Protein AF-A0A1H8IUB5-F1 (afdb_monomer)

Sequence (157 aa):
MSHRLRVIEEDAASVRWELLREFGGETTSQKTETGRTVAELLDTAAARRHAREQQEAAQRAKEQARREQERRQARELRLNRLAQDLDAAWDVVETSIGTKKPREYDLAVELLGDLHALALRDEHAGAFTQRLTHLRERHQGKPSLIKRLNDAGLTAE

Mean predicted aligned error: 14.8 Å

Structure (mmCIF, N/CA/C/O backbone):
data_AF-A0A1H8IUB5-F1
#
_entry.id   AF-A0A1H8IUB5-F1
#
loop_
_atom_site.group_PDB
_atom_site.id
_atom_site.type_symbol
_atom_site.label_atom_id
_atom_site.label_alt_id
_atom_site.label_comp_id
_atom_site.label_asym_id
_atom_site.label_entity_id
_atom_site.label_seq_id
_atom_site.pdbx_PDB_ins_code
_atom_site.Cartn_x
_atom_site.Cartn_y
_atom_site.Cartn_z
_atom_site.occupancy
_atom_site.B_iso_or_equiv
_atom_site.auth_seq_id
_atom_site.auth_comp_id
_atom_site.auth_asym_id
_atom_site.auth_atom_id
_atom_site.pdbx_PDB_model_num
ATOM 1 N N . MET A 1 1 ? 30.293 -62.430 -30.879 1.00 35.66 1 MET A N 1
ATOM 2 C CA . MET A 1 1 ? 31.539 -61.660 -31.087 1.00 35.66 1 MET A CA 1
ATOM 3 C C . MET A 1 1 ? 31.421 -60.979 -32.445 1.00 35.66 1 MET A C 1
ATOM 5 O O . MET A 1 1 ? 31.563 -61.639 -33.454 1.00 35.66 1 MET A O 1
ATOM 9 N N . SER A 1 2 ? 30.771 -59.819 -32.516 1.00 37.53 2 SER A N 1
ATOM 10 C CA . SER A 1 2 ? 31.380 -58.484 -32.382 1.00 37.53 2 SER A CA 1
ATOM 11 C C . SER A 1 2 ? 32.242 -58.101 -33.588 1.00 37.53 2 SER A C 1
ATOM 13 O O . SER A 1 2 ? 33.448 -58.293 -33.550 1.00 37.53 2 SER A O 1
ATOM 15 N N . HIS A 1 3 ? 31.642 -57.450 -34.588 1.00 31.34 3 HIS A N 1
ATOM 16 C CA . HIS A 1 3 ? 32.321 -56.354 -35.276 1.00 31.34 3 HIS A CA 1
ATOM 17 C C . HIS A 1 3 ? 31.404 -55.129 -35.302 1.00 31.34 3 HIS A C 1
ATOM 19 O O . HIS A 1 3 ? 30.415 -55.045 -36.022 1.00 31.34 3 HIS A O 1
ATOM 25 N N . ARG A 1 4 ? 31.738 -54.229 -34.377 1.00 37.94 4 ARG A N 1
ATOM 26 C CA . ARG A 1 4 ? 31.270 -52.856 -34.228 1.00 37.94 4 ARG A CA 1
ATOM 27 C C . ARG A 1 4 ? 31.585 -52.047 -35.490 1.00 37.94 4 ARG A C 1
ATOM 29 O O . ARG A 1 4 ? 32.684 -52.160 -36.016 1.00 37.94 4 ARG A O 1
ATOM 36 N N . LEU A 1 5 ? 30.651 -51.159 -35.831 1.00 44.59 5 LEU A N 1
ATOM 37 C CA . LEU A 1 5 ? 30.899 -49.735 -36.082 1.00 44.59 5 LEU A CA 1
ATOM 38 C C . LEU A 1 5 ? 32.036 -49.401 -37.074 1.00 44.59 5 LEU A C 1
ATOM 40 O O . LEU A 1 5 ? 33.186 -49.252 -36.669 1.00 44.59 5 LEU A O 1
ATOM 44 N N . ARG A 1 6 ? 31.703 -49.181 -38.352 1.00 43.50 6 ARG A N 1
ATOM 45 C CA . ARG A 1 6 ? 32.509 -48.333 -39.254 1.00 43.50 6 ARG A CA 1
ATOM 46 C C . ARG A 1 6 ? 31.716 -47.910 -40.498 1.00 43.50 6 ARG A C 1
ATO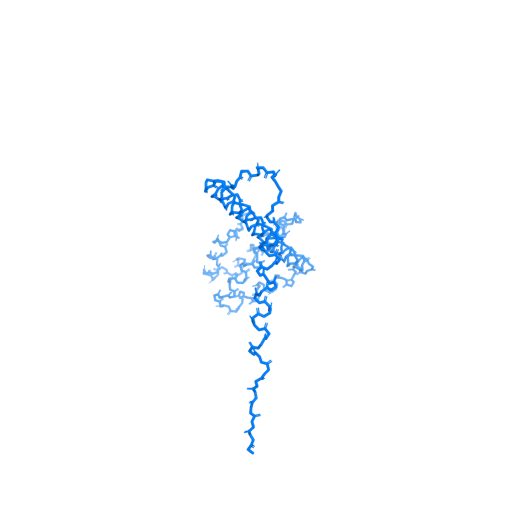M 48 O O . ARG A 1 6 ? 31.942 -48.406 -41.587 1.00 43.50 6 ARG A O 1
ATOM 55 N N . VAL A 1 7 ? 30.756 -47.003 -40.319 1.00 45.50 7 VAL A N 1
ATOM 56 C CA . VAL A 1 7 ? 30.140 -46.236 -41.429 1.00 45.50 7 VAL A CA 1
ATOM 57 C C . VAL A 1 7 ? 30.017 -44.758 -41.023 1.00 45.50 7 VAL A C 1
ATOM 59 O O . VAL A 1 7 ? 29.005 -44.120 -41.247 1.00 45.50 7 VAL A O 1
ATOM 62 N N . ILE A 1 8 ? 31.016 -44.207 -40.322 1.00 43.78 8 ILE A N 1
ATOM 63 C CA . ILE A 1 8 ? 30.998 -42.785 -39.902 1.00 43.78 8 ILE A CA 1
ATOM 64 C C . ILE A 1 8 ? 32.279 -42.042 -40.339 1.00 43.78 8 ILE A C 1
ATOM 66 O O . ILE A 1 8 ? 32.441 -40.862 -40.060 1.00 43.78 8 ILE A O 1
ATOM 70 N N . GLU A 1 9 ? 33.198 -42.686 -41.065 1.00 46.06 9 GLU A N 1
ATOM 71 C CA . GLU A 1 9 ? 34.486 -42.057 -41.411 1.00 46.06 9 GLU A CA 1
ATOM 72 C C . GLU A 1 9 ? 34.565 -41.545 -42.861 1.00 46.06 9 GLU A C 1
ATOM 74 O O . GLU A 1 9 ? 35.286 -40.586 -43.118 1.00 46.06 9 GLU A O 1
ATOM 79 N N . GLU A 1 10 ? 33.770 -42.085 -43.793 1.00 44.22 10 GLU A N 1
ATOM 80 C CA . GLU A 1 10 ? 33.788 -41.642 -45.202 1.00 44.22 10 GLU A CA 1
ATOM 81 C C . GLU A 1 10 ? 32.906 -40.411 -45.477 1.00 44.22 10 GLU A C 1
ATOM 83 O O . GLU A 1 10 ? 33.156 -39.673 -46.427 1.00 44.22 10 GLU A O 1
ATOM 88 N N . ASP A 1 11 ? 31.938 -40.115 -44.607 1.00 53.00 11 ASP A N 1
ATOM 89 C CA . ASP A 1 11 ? 30.995 -39.004 -44.812 1.00 53.00 11 ASP A CA 1
ATOM 90 C C . ASP A 1 11 ? 31.524 -37.664 -44.265 1.00 53.00 11 ASP A C 1
ATOM 92 O O . ASP A 1 11 ? 31.188 -36.579 -44.729 1.00 53.00 11 ASP A O 1
ATOM 96 N N . ALA A 1 12 ? 32.456 -37.709 -43.309 1.00 50.59 12 ALA A N 1
ATOM 97 C CA . ALA A 1 12 ? 33.024 -36.503 -42.710 1.00 50.59 12 ALA A CA 1
ATOM 98 C C . ALA A 1 12 ? 34.020 -35.776 -43.633 1.00 50.59 12 ALA A C 1
ATOM 100 O O . ALA A 1 12 ? 34.361 -34.619 -43.375 1.00 50.59 12 ALA A O 1
ATOM 101 N N . ALA A 1 13 ? 34.536 -36.446 -44.667 1.00 53.88 13 ALA A N 1
ATOM 102 C CA . ALA A 1 13 ? 35.355 -35.825 -45.705 1.00 53.88 13 ALA A CA 1
ATOM 103 C C . ALA A 1 13 ? 34.465 -35.182 -46.775 1.00 53.88 13 ALA A C 1
ATOM 105 O O . ALA A 1 13 ? 34.689 -34.025 -47.121 1.00 53.88 13 ALA A O 1
ATOM 106 N N . SER A 1 14 ? 33.421 -35.885 -47.218 1.00 55.94 14 SER A N 1
ATOM 107 C CA . SER A 1 14 ? 32.456 -35.396 -48.208 1.00 55.94 14 SER A CA 1
ATOM 108 C C . SER A 1 14 ? 31.686 -34.176 -47.705 1.00 55.94 14 SER A C 1
ATOM 110 O O . SER A 1 14 ? 31.685 -33.150 -48.378 1.00 55.94 14 SER A O 1
ATOM 112 N N . VAL A 1 15 ? 31.181 -34.206 -46.466 1.00 59.38 15 VAL A N 1
ATOM 113 C CA . VAL A 1 15 ? 30.495 -33.054 -45.851 1.00 59.38 15 VAL A CA 1
ATOM 114 C C . VAL A 1 15 ? 31.446 -31.863 -45.655 1.00 59.38 15 VAL A C 1
ATOM 116 O O . VAL A 1 15 ? 31.051 -30.710 -45.816 1.00 59.38 15 VAL A O 1
ATOM 119 N N . ARG A 1 16 ? 32.734 -32.110 -45.362 1.00 52.47 16 ARG A N 1
ATOM 120 C CA . ARG A 1 16 ? 33.751 -31.042 -45.292 1.00 52.47 16 ARG A CA 1
ATOM 121 C C . ARG A 1 16 ? 34.043 -30.430 -46.656 1.00 52.47 16 ARG A C 1
ATOM 123 O O . ARG A 1 16 ? 34.186 -29.215 -46.739 1.00 52.47 16 ARG A O 1
ATOM 130 N N . TRP A 1 17 ? 34.138 -31.250 -47.699 1.00 55.56 17 TRP A N 1
ATOM 131 C CA . TRP A 1 17 ? 34.358 -30.793 -49.070 1.00 55.56 17 TRP A CA 1
ATOM 132 C C . TRP A 1 17 ? 33.153 -30.037 -49.628 1.00 55.56 17 TRP A C 1
ATOM 134 O O . TRP A 1 17 ? 33.340 -29.075 -50.366 1.00 55.56 17 TRP A O 1
ATOM 144 N N . GLU A 1 18 ? 31.940 -30.412 -49.236 1.00 56.00 18 GLU A N 1
ATOM 145 C CA . GLU A 1 18 ? 30.708 -29.742 -49.650 1.00 56.00 18 GLU A CA 1
ATOM 146 C C . GLU A 1 18 ? 30.550 -28.379 -48.959 1.00 56.00 18 GLU A C 1
ATOM 148 O O . GLU A 1 18 ? 30.338 -27.376 -49.638 1.00 56.00 18 GLU A O 1
ATOM 153 N N . LEU A 1 19 ? 30.844 -28.291 -47.654 1.00 60.12 19 LEU A N 1
ATOM 154 C CA . LEU A 1 19 ? 30.919 -27.012 -46.932 1.00 60.12 19 LEU A CA 1
ATOM 155 C C . LEU A 1 19 ? 32.018 -26.082 -47.479 1.00 60.12 19 LEU A C 1
ATOM 157 O O . LEU A 1 19 ? 31.810 -24.876 -47.589 1.00 60.12 19 LEU A O 1
ATOM 161 N N . LEU A 1 20 ? 33.186 -26.621 -47.847 1.00 56.28 20 LEU A N 1
ATOM 162 C CA . LEU A 1 20 ? 34.275 -25.847 -48.463 1.00 56.28 20 LEU A CA 1
ATOM 163 C C . LEU A 1 20 ? 33.944 -25.386 -49.887 1.00 56.28 20 LEU A C 1
ATOM 165 O O . LEU A 1 20 ? 34.433 -24.342 -50.310 1.00 56.28 20 LEU A O 1
ATOM 169 N N . ARG A 1 21 ? 33.123 -26.135 -50.627 1.00 51.41 21 AR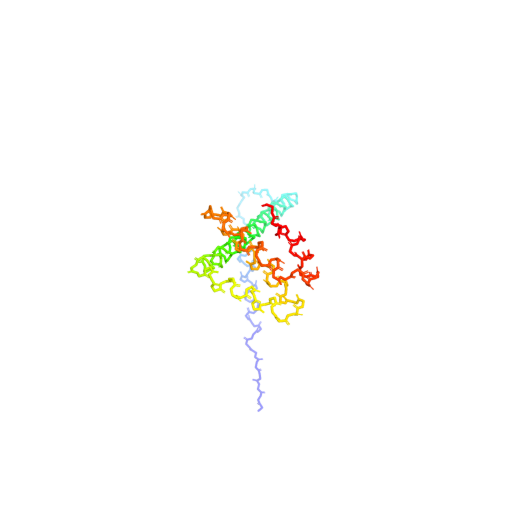G A N 1
ATOM 170 C CA . ARG A 1 21 ? 32.726 -25.794 -51.997 1.00 51.41 21 ARG A CA 1
ATOM 171 C C . ARG A 1 21 ? 31.589 -24.776 -52.029 1.00 51.41 21 ARG A C 1
ATOM 173 O O . ARG A 1 21 ? 31.608 -23.904 -52.890 1.00 51.41 21 ARG A O 1
ATOM 180 N N . GLU A 1 22 ? 30.670 -24.834 -51.069 1.00 53.06 22 GLU A N 1
ATOM 181 C CA . GLU A 1 22 ? 29.597 -23.843 -50.926 1.00 53.06 22 GLU A CA 1
ATOM 182 C C . GLU A 1 22 ? 30.123 -22.498 -50.395 1.00 53.06 22 GLU A C 1
ATOM 184 O O . GLU A 1 22 ? 29.668 -21.444 -50.831 1.00 53.06 22 GLU A O 1
ATOM 189 N N . PHE A 1 23 ? 31.155 -22.507 -49.540 1.00 53.06 23 PHE A N 1
ATOM 190 C CA . PHE A 1 23 ? 31.806 -21.272 -49.076 1.00 53.06 23 PHE A CA 1
ATOM 191 C C . PHE A 1 23 ? 32.997 -20.797 -49.929 1.00 53.06 23 PHE A C 1
ATOM 193 O O . PHE A 1 23 ? 33.405 -19.644 -49.796 1.00 53.06 23 PHE A O 1
ATOM 200 N N . GLY A 1 24 ? 33.584 -21.651 -50.775 1.00 57.16 24 GLY A N 1
ATOM 201 C CA . GLY A 1 24 ? 34.842 -21.370 -51.490 1.00 57.16 24 GLY A CA 1
ATOM 202 C C . GLY A 1 24 ? 34.764 -21.410 -53.018 1.00 57.16 24 GLY A C 1
ATOM 203 O O . GLY A 1 24 ? 35.788 -21.246 -53.678 1.00 57.16 24 GLY A O 1
ATOM 204 N N . GLY A 1 25 ? 33.584 -21.647 -53.589 1.00 43.72 25 GLY A N 1
ATOM 205 C CA . GLY A 1 25 ? 33.404 -21.964 -55.004 1.00 43.72 25 GLY A CA 1
ATOM 206 C C . GLY A 1 25 ? 32.782 -20.872 -55.867 1.00 43.72 25 GLY A C 1
ATOM 207 O O . GLY A 1 25 ? 32.033 -21.220 -56.768 1.00 43.72 25 GLY A O 1
ATOM 208 N N . GLU A 1 26 ? 33.066 -19.587 -55.638 1.00 44.47 26 GLU A N 1
ATOM 209 C CA . GLU A 1 26 ? 32.718 -18.540 -56.614 1.00 44.47 26 GLU A CA 1
ATOM 210 C C . GLU A 1 26 ? 33.654 -17.324 -56.522 1.00 44.47 26 GLU A C 1
ATOM 212 O O . GLU A 1 26 ? 33.283 -16.205 -56.179 1.00 44.47 26 GLU A O 1
ATOM 217 N N . THR A 1 27 ? 34.928 -17.543 -56.839 1.00 50.34 27 THR A N 1
ATOM 218 C CA . THR A 1 27 ? 35.883 -16.467 -57.124 1.00 50.34 27 THR A CA 1
ATOM 219 C C . THR A 1 27 ? 36.471 -16.669 -58.512 1.00 50.34 27 THR A C 1
ATOM 221 O O . THR A 1 27 ? 37.502 -17.312 -58.667 1.00 50.34 27 THR A O 1
ATOM 224 N N . THR A 1 28 ? 35.802 -16.124 -59.535 1.00 45.44 28 THR A N 1
ATOM 225 C CA . THR A 1 28 ? 36.419 -15.344 -60.633 1.00 45.44 28 THR A CA 1
ATOM 226 C C . THR A 1 28 ? 35.324 -14.753 -61.529 1.00 45.44 28 THR A C 1
ATOM 228 O O . THR A 1 28 ? 34.909 -15.347 -62.518 1.00 45.44 28 THR A O 1
ATOM 231 N N . SER A 1 29 ? 34.886 -13.539 -61.198 1.00 40.78 29 SER A N 1
ATOM 232 C CA . SER A 1 29 ? 34.691 -12.471 -62.182 1.00 40.78 29 SER A CA 1
ATOM 233 C C . SER A 1 29 ? 34.721 -11.139 -61.439 1.00 40.78 29 SER A C 1
ATOM 235 O O . SER A 1 29 ? 34.044 -10.958 -60.430 1.00 40.78 29 SER A O 1
ATOM 237 N N . GLN A 1 30 ? 35.593 -10.238 -61.880 1.00 43.94 30 GLN A N 1
ATOM 238 C CA . GLN A 1 30 ? 35.872 -8.966 -61.230 1.00 43.94 30 GLN A CA 1
ATOM 239 C C . GLN A 1 30 ? 34.610 -8.110 -61.100 1.00 43.94 30 GLN A C 1
ATOM 241 O O . GLN A 1 30 ? 34.165 -7.461 -62.044 1.00 43.94 30 GLN A O 1
ATOM 246 N N . LYS A 1 31 ? 34.131 -7.995 -59.868 1.00 38.75 31 LYS A N 1
ATOM 247 C CA . LYS A 1 31 ? 33.747 -6.706 -59.314 1.00 38.75 31 LYS A CA 1
ATOM 248 C C . LYS A 1 31 ? 34.678 -6.502 -58.131 1.00 38.75 31 LYS A C 1
ATOM 250 O O . LYS A 1 31 ? 34.732 -7.349 -57.245 1.00 38.75 31 LYS A O 1
ATOM 255 N N . THR A 1 32 ? 35.475 -5.443 -58.150 1.00 45.50 32 THR A N 1
ATOM 256 C CA . THR A 1 32 ? 36.270 -5.026 -56.995 1.00 45.50 32 THR A CA 1
ATOM 257 C C . THR A 1 32 ? 35.296 -4.586 -55.905 1.00 45.50 32 THR A C 1
ATOM 259 O O . THR A 1 32 ? 35.032 -3.401 -55.736 1.00 45.50 32 THR A O 1
ATOM 262 N N . GLU A 1 33 ? 34.687 -5.539 -55.209 1.00 51.75 33 GLU A N 1
ATOM 263 C CA . GLU A 1 33 ? 34.112 -5.277 -53.903 1.00 51.75 33 GLU A CA 1
ATOM 264 C C . GLU A 1 33 ? 35.305 -5.239 -52.966 1.00 51.75 33 GLU A C 1
ATOM 266 O O . GLU A 1 33 ? 35.890 -6.266 -52.626 1.00 51.75 33 GLU A O 1
ATOM 271 N N . THR A 1 34 ? 35.755 -4.022 -52.676 1.00 53.72 34 THR A N 1
ATOM 272 C CA . THR A 1 34 ? 36.748 -3.705 -51.657 1.00 53.72 34 THR A CA 1
ATOM 273 C C . THR A 1 34 ? 36.523 -4.635 -50.466 1.00 53.72 34 THR A C 1
ATOM 275 O O . THR A 1 34 ? 35.493 -4.548 -49.797 1.00 53.72 34 THR A O 1
ATOM 278 N N . GLY A 1 35 ? 37.435 -5.589 -50.248 1.00 52.44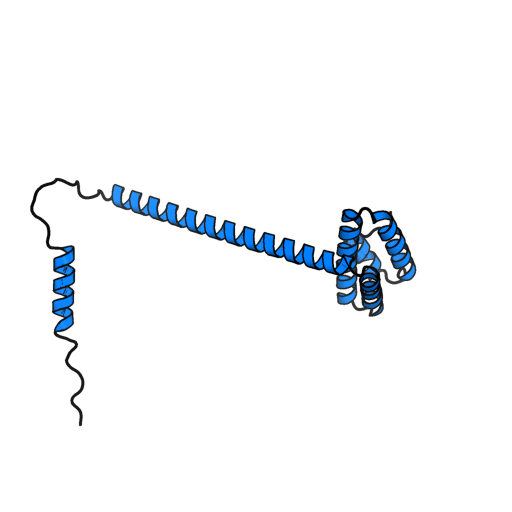 35 GLY A N 1
ATOM 279 C CA . GLY A 1 35 ? 37.359 -6.475 -49.093 1.00 52.44 35 GLY A CA 1
ATOM 280 C C . GLY A 1 35 ? 37.256 -5.612 -47.842 1.00 52.44 35 GLY A C 1
ATOM 281 O O . GLY A 1 35 ? 38.000 -4.637 -47.722 1.00 52.44 35 GLY A O 1
ATOM 282 N N . ARG A 1 36 ? 36.298 -5.925 -46.961 1.00 57.50 36 ARG A N 1
ATOM 283 C CA . ARG A 1 36 ? 36.007 -5.069 -45.808 1.00 57.50 36 ARG A CA 1
ATOM 284 C C . ARG A 1 36 ? 37.284 -4.785 -45.037 1.00 57.50 36 ARG A C 1
ATOM 286 O O . ARG A 1 36 ? 37.983 -5.718 -44.634 1.00 57.50 36 ARG A O 1
ATOM 293 N N . THR A 1 37 ? 37.587 -3.510 -44.832 1.00 74.88 37 THR A N 1
ATOM 294 C CA . THR A 1 37 ? 38.736 -3.132 -44.010 1.00 74.88 37 THR A CA 1
ATOM 295 C C . THR A 1 37 ? 38.523 -3.624 -42.574 1.00 74.88 37 THR A C 1
ATOM 297 O O . THR A 1 37 ? 37.393 -3.799 -42.115 1.00 74.88 37 THR A O 1
ATOM 300 N N . VAL A 1 38 ? 39.602 -3.867 -41.822 1.00 73.88 38 VAL A N 1
ATOM 301 C CA . VAL A 1 38 ? 39.495 -4.257 -40.399 1.00 73.88 38 VAL A CA 1
ATOM 302 C C . VAL A 1 38 ? 38.659 -3.236 -39.610 1.00 73.88 38 VAL A C 1
ATOM 304 O O . VAL A 1 38 ? 37.903 -3.624 -38.723 1.00 73.88 38 VAL A O 1
ATOM 307 N N . ALA A 1 39 ? 38.728 -1.954 -39.985 1.00 75.56 39 ALA A N 1
ATOM 308 C CA . ALA A 1 39 ? 37.878 -0.895 -39.447 1.00 75.56 39 ALA A CA 1
ATOM 309 C C . ALA A 1 39 ? 36.384 -1.159 -39.707 1.00 75.56 39 ALA A C 1
ATOM 311 O O . ALA A 1 39 ? 35.600 -1.172 -38.765 1.00 75.56 39 ALA A O 1
ATOM 312 N N . GLU A 1 40 ? 35.993 -1.498 -40.938 1.00 78.44 40 GLU A N 1
ATOM 313 C CA . GLU A 1 40 ? 34.602 -1.850 -41.268 1.00 78.44 40 GLU A CA 1
ATOM 314 C C . GLU A 1 40 ? 34.107 -3.101 -40.519 1.00 78.44 40 GLU A C 1
ATOM 316 O O . GLU A 1 40 ? 32.934 -3.195 -40.143 1.00 78.44 40 GLU A O 1
ATOM 321 N N . LEU A 1 41 ? 34.980 -4.081 -40.259 1.00 81.06 41 LEU A N 1
ATOM 322 C CA . LEU A 1 41 ? 34.627 -5.243 -39.434 1.00 81.06 41 LEU A CA 1
ATOM 323 C C . LEU A 1 41 ? 34.380 -4.853 -37.969 1.00 81.06 41 LEU A C 1
ATOM 325 O O . LEU A 1 41 ? 33.443 -5.360 -37.348 1.00 81.06 41 LEU A O 1
ATOM 329 N N . LEU A 1 42 ? 35.181 -3.939 -37.421 1.00 86.69 42 LEU A N 1
ATOM 330 C CA . LEU A 1 42 ? 34.994 -3.424 -36.065 1.00 86.69 42 LEU A CA 1
ATOM 331 C C . LEU A 1 42 ? 33.734 -2.557 -35.957 1.00 86.69 42 LEU A C 1
ATOM 333 O O . LEU A 1 42 ? 32.954 -2.755 -35.024 1.00 86.69 42 LEU A O 1
ATOM 337 N N . ASP A 1 43 ? 33.474 -1.689 -36.934 1.00 87.06 43 ASP A N 1
ATOM 338 C CA . ASP A 1 43 ? 32.276 -0.844 -36.979 1.00 87.06 43 ASP A CA 1
ATOM 339 C C . ASP A 1 43 ? 31.003 -1.685 -37.083 1.00 87.06 43 ASP A C 1
ATOM 341 O O . ASP A 1 43 ? 30.039 -1.484 -36.341 1.00 87.06 43 ASP A O 1
ATOM 345 N N . THR A 1 44 ? 31.004 -2.706 -37.945 1.00 86.44 44 THR A N 1
ATOM 346 C CA . THR A 1 44 ? 29.865 -3.630 -38.050 1.00 86.44 44 THR A CA 1
ATOM 347 C C . THR A 1 44 ? 29.677 -4.462 -36.779 1.00 86.44 44 THR A C 1
ATOM 349 O O . THR A 1 44 ? 28.538 -4.736 -36.385 1.00 86.44 44 THR A O 1
ATOM 352 N N . ALA A 1 45 ? 30.755 -4.848 -36.090 1.00 88.00 45 ALA A N 1
ATOM 353 C CA . ALA A 1 45 ? 30.670 -5.525 -34.799 1.00 88.00 45 ALA A CA 1
ATOM 354 C C . ALA A 1 45 ? 30.119 -4.606 -33.693 1.00 88.00 45 ALA A C 1
ATOM 356 O O . ALA A 1 45 ? 29.278 -5.048 -32.902 1.00 88.00 45 ALA A O 1
ATOM 357 N N . ALA A 1 46 ? 30.539 -3.338 -33.660 1.00 89.12 46 ALA A N 1
ATOM 358 C CA . ALA A 1 46 ? 30.047 -2.327 -32.728 1.00 89.12 46 ALA A CA 1
ATOM 359 C C . ALA A 1 46 ? 28.562 -2.022 -32.966 1.00 89.12 46 ALA A C 1
ATOM 361 O O . ALA A 1 46 ? 27.768 -2.078 -32.028 1.00 89.12 46 ALA A O 1
ATOM 362 N N . ALA A 1 47 ? 28.152 -1.827 -34.223 1.00 91.00 47 ALA A N 1
ATOM 363 C CA . ALA A 1 47 ? 26.754 -1.621 -34.593 1.00 91.00 47 ALA A CA 1
ATOM 364 C C . ALA A 1 47 ? 25.869 -2.803 -34.166 1.00 91.00 47 ALA A C 1
ATOM 366 O O . ALA A 1 47 ? 24.805 -2.611 -33.578 1.00 91.00 47 ALA A O 1
ATOM 367 N N . ARG A 1 48 ? 26.329 -4.045 -34.380 1.00 90.50 48 ARG A N 1
ATOM 368 C CA . ARG A 1 48 ? 25.615 -5.250 -33.922 1.00 90.50 48 ARG A CA 1
ATOM 369 C C . ARG A 1 48 ? 25.534 -5.339 -32.401 1.00 90.50 48 ARG A C 1
ATOM 371 O O . ARG A 1 48 ? 24.510 -5.775 -31.883 1.00 90.50 48 ARG A O 1
ATOM 378 N N . ARG A 1 49 ? 26.597 -4.963 -31.683 1.00 90.06 49 ARG A N 1
ATOM 379 C CA . ARG A 1 49 ? 26.593 -4.929 -30.215 1.00 90.06 49 ARG A CA 1
ATOM 380 C C . ARG A 1 49 ? 25.574 -3.913 -29.705 1.00 90.06 49 ARG A C 1
ATOM 382 O O . ARG A 1 49 ? 24.709 -4.294 -28.927 1.00 90.06 49 ARG A O 1
ATOM 389 N N . HIS A 1 50 ? 25.612 -2.686 -30.214 1.00 90.50 50 HIS A N 1
ATOM 390 C CA . HIS A 1 50 ? 24.656 -1.648 -29.841 1.00 90.50 50 HIS A CA 1
ATOM 391 C C . HIS A 1 50 ? 23.214 -2.028 -30.181 1.00 90.50 50 HIS A C 1
ATOM 393 O O . HIS A 1 50 ? 22.321 -1.802 -29.370 1.00 90.50 50 HIS A O 1
ATOM 399 N N . ALA A 1 51 ? 22.973 -2.655 -31.335 1.00 92.62 51 ALA A N 1
ATOM 400 C CA . ALA A 1 51 ? 21.643 -3.145 -31.685 1.00 92.62 51 ALA A CA 1
ATOM 401 C C . ALA A 1 51 ? 21.136 -4.201 -30.685 1.00 92.62 51 ALA A C 1
ATOM 403 O O . ALA A 1 51 ? 19.986 -4.128 -30.256 1.00 92.62 51 ALA A O 1
ATOM 404 N N . ARG A 1 52 ? 21.991 -5.147 -30.263 1.00 91.69 52 ARG A N 1
ATOM 405 C CA . ARG A 1 52 ? 21.635 -6.138 -29.231 1.00 91.69 52 ARG A CA 1
ATOM 406 C C . ARG A 1 52 ? 21.368 -5.489 -27.878 1.00 91.69 52 ARG A C 1
ATOM 408 O O . ARG A 1 52 ? 20.343 -5.772 -27.271 1.00 91.69 52 ARG A O 1
ATOM 415 N N . GLU A 1 53 ? 22.234 -4.580 -27.439 1.00 93.44 53 GLU A N 1
ATOM 416 C CA . GLU A 1 53 ? 22.070 -3.857 -26.171 1.00 93.44 53 GLU A CA 1
ATOM 417 C C . GLU A 1 53 ? 20.752 -3.071 -26.135 1.00 93.44 53 GLU A C 1
ATOM 419 O O . GLU A 1 53 ? 20.025 -3.120 -25.141 1.00 93.44 53 GLU A O 1
ATOM 424 N N . GLN A 1 54 ? 20.398 -2.399 -27.235 1.00 93.06 54 GLN A N 1
ATOM 425 C CA . GLN A 1 54 ? 19.126 -1.686 -27.360 1.00 93.06 54 GLN A CA 1
ATOM 426 C C . GLN A 1 54 ? 17.928 -2.640 -27.326 1.00 93.06 54 GLN A C 1
ATOM 428 O O . GLN A 1 54 ? 16.935 -2.355 -26.656 1.00 93.06 54 GLN A O 1
ATOM 433 N N . GLN A 1 55 ? 18.015 -3.788 -28.004 1.00 92.00 55 GLN A N 1
ATOM 434 C CA . GLN A 1 55 ? 16.963 -4.805 -27.965 1.00 92.00 55 GLN A CA 1
ATOM 435 C C . GLN A 1 55 ? 16.784 -5.380 -26.556 1.00 92.00 55 GLN A C 1
ATOM 437 O O . GLN A 1 55 ? 15.660 -5.447 -26.065 1.00 92.00 55 GLN A O 1
ATOM 442 N N . GLU A 1 56 ? 17.867 -5.739 -25.869 1.00 93.38 56 GLU A N 1
ATOM 443 C CA . GLU A 1 56 ? 17.827 -6.254 -24.497 1.00 93.38 56 GLU A CA 1
ATOM 444 C C . GLU A 1 56 ? 17.283 -5.213 -23.511 1.00 93.38 56 GLU A C 1
ATOM 446 O O . GLU A 1 56 ? 16.469 -5.538 -22.645 1.00 93.38 56 GLU A O 1
ATOM 451 N N . ALA A 1 57 ? 17.689 -3.948 -23.646 1.00 93.31 57 ALA A N 1
ATOM 452 C CA . ALA A 1 57 ? 17.138 -2.849 -22.860 1.00 93.31 57 ALA A CA 1
ATOM 453 C C . ALA A 1 57 ? 15.631 -2.679 -23.104 1.00 93.31 57 ALA A C 1
ATOM 455 O O . ALA A 1 57 ? 14.867 -2.584 -22.143 1.00 93.31 57 ALA A O 1
ATOM 456 N N . ALA A 1 58 ? 15.186 -2.719 -24.363 1.00 93.62 58 ALA A N 1
ATOM 457 C CA . ALA A 1 58 ? 13.771 -2.626 -24.709 1.00 93.62 58 ALA A CA 1
ATOM 458 C C . ALA A 1 58 ? 12.957 -3.804 -24.148 1.00 93.62 58 ALA A C 1
ATOM 460 O O . ALA A 1 58 ? 11.858 -3.594 -23.636 1.00 93.62 58 ALA A O 1
ATOM 461 N N . GLN A 1 59 ? 13.486 -5.032 -24.194 1.00 93.00 59 GLN A N 1
ATOM 462 C CA . GLN A 1 59 ? 12.809 -6.197 -23.615 1.00 93.00 59 GLN A CA 1
ATOM 463 C C . GLN A 1 59 ? 12.722 -6.106 -22.093 1.00 93.00 59 GLN A C 1
ATOM 465 O O . GLN A 1 59 ? 11.648 -6.318 -21.530 1.00 93.00 59 GLN A O 1
ATOM 470 N N . ARG A 1 60 ? 13.810 -5.705 -21.423 1.00 92.94 60 ARG A N 1
ATOM 471 C CA . ARG A 1 60 ? 13.792 -5.476 -19.973 1.00 92.94 60 ARG A CA 1
ATOM 472 C C . ARG A 1 60 ? 12.792 -4.390 -19.593 1.00 92.94 60 ARG A C 1
ATOM 474 O O . ARG A 1 60 ? 12.020 -4.592 -18.664 1.00 92.94 60 ARG A O 1
ATOM 481 N N . ALA A 1 61 ? 12.748 -3.276 -20.321 1.00 93.38 61 ALA A N 1
ATOM 482 C CA . ALA A 1 61 ? 11.782 -2.210 -20.069 1.00 93.38 61 ALA A CA 1
ATOM 483 C C . ALA A 1 61 ? 10.331 -2.700 -20.224 1.00 93.38 61 ALA A C 1
ATOM 485 O O . ALA A 1 61 ? 9.499 -2.428 -19.360 1.00 93.38 61 ALA A O 1
ATOM 486 N N . LYS A 1 62 ? 10.037 -3.481 -21.274 1.00 93.88 62 LYS A N 1
ATOM 487 C CA . LYS A 1 62 ? 8.716 -4.099 -21.477 1.00 93.88 62 LYS A CA 1
ATOM 488 C C . LYS A 1 62 ? 8.347 -5.056 -20.348 1.00 93.88 62 LYS A C 1
ATOM 490 O O . LYS A 1 62 ? 7.220 -5.019 -19.865 1.00 93.88 62 LYS A O 1
ATOM 495 N N . GLU A 1 63 ? 9.280 -5.896 -19.910 1.00 93.50 63 GLU A N 1
ATOM 496 C CA . GLU A 1 63 ? 9.031 -6.836 -18.819 1.00 93.50 63 GLU A CA 1
ATOM 497 C C . GLU A 1 63 ? 8.790 -6.113 -17.488 1.00 93.50 63 GLU A C 1
ATOM 499 O O . GLU A 1 63 ? 7.859 -6.460 -16.763 1.00 93.50 63 GLU A O 1
ATOM 504 N N . GLN A 1 64 ? 9.573 -5.075 -17.184 1.00 91.81 64 GLN A N 1
ATOM 505 C CA . GLN A 1 64 ? 9.362 -4.253 -15.990 1.00 91.81 64 GLN A CA 1
ATOM 506 C C . GLN A 1 64 ? 8.009 -3.537 -16.034 1.00 91.81 64 GLN A C 1
ATOM 508 O O . GLN A 1 64 ? 7.283 -3.554 -15.042 1.00 91.81 64 GLN A O 1
ATOM 513 N N . ALA A 1 65 ? 7.629 -2.976 -17.186 1.00 91.88 65 ALA A N 1
ATOM 514 C CA . ALA A 1 65 ? 6.318 -2.359 -17.370 1.00 91.88 65 ALA A CA 1
ATOM 515 C C . ALA A 1 65 ? 5.178 -3.370 -17.170 1.00 91.88 65 ALA A C 1
ATOM 517 O O . ALA A 1 65 ? 4.204 -3.063 -16.485 1.00 91.88 65 ALA A O 1
ATOM 518 N N . ARG A 1 66 ? 5.324 -4.597 -17.693 1.00 92.12 66 ARG A N 1
ATOM 519 C CA . ARG A 1 66 ? 4.339 -5.671 -17.500 1.00 92.12 66 ARG A CA 1
ATOM 520 C C . ARG A 1 66 ? 4.196 -6.042 -16.026 1.00 92.12 66 ARG A C 1
ATOM 522 O O . ARG A 1 66 ? 3.083 -6.067 -15.517 1.00 92.12 66 ARG A O 1
ATOM 529 N N . ARG A 1 67 ? 5.311 -6.264 -15.325 1.00 92.50 67 ARG A N 1
ATOM 530 C CA . ARG A 1 67 ? 5.310 -6.590 -13.888 1.00 92.50 67 ARG A CA 1
ATOM 531 C C . ARG A 1 67 ? 4.684 -5.471 -13.060 1.00 92.50 67 ARG A C 1
ATOM 533 O O . ARG A 1 67 ? 3.913 -5.734 -12.146 1.00 92.50 67 ARG A O 1
ATOM 540 N N . GLU A 1 68 ? 4.994 -4.219 -13.377 1.00 90.19 68 GLU A N 1
ATOM 541 C CA . GLU A 1 68 ? 4.396 -3.068 -12.703 1.00 90.19 68 GLU A CA 1
ATOM 542 C C . GLU A 1 68 ? 2.882 -3.000 -12.928 1.00 90.19 68 GLU A C 1
ATOM 544 O O . GLU A 1 68 ? 2.127 -2.795 -11.978 1.00 90.19 68 GLU A O 1
ATOM 549 N N . GLN A 1 69 ? 2.425 -3.238 -14.157 1.00 88.75 69 GLN A N 1
ATOM 550 C CA . GLN A 1 69 ? 1.003 -3.301 -14.472 1.00 88.75 69 GLN A CA 1
ATOM 551 C C . GLN A 1 69 ? 0.305 -4.457 -13.744 1.00 88.75 69 GLN A C 1
ATOM 553 O O . GLN A 1 69 ? -0.746 -4.244 -13.147 1.00 88.75 69 GLN A O 1
ATOM 558 N N . GLU A 1 70 ? 0.899 -5.651 -13.732 1.00 91.44 70 GLU A N 1
ATOM 559 C CA . GLU A 1 70 ? 0.390 -6.812 -12.991 1.00 91.44 70 GLU A CA 1
ATOM 560 C C . GLU A 1 70 ? 0.262 -6.496 -11.491 1.00 91.44 70 GLU A C 1
ATOM 562 O O . GLU A 1 70 ? -0.768 -6.787 -10.884 1.00 91.44 70 GLU A O 1
ATOM 567 N N . ARG A 1 71 ? 1.263 -5.831 -10.891 1.00 89.12 71 ARG A N 1
ATOM 568 C CA . ARG A 1 71 ? 1.207 -5.392 -9.485 1.00 89.12 71 ARG A CA 1
ATOM 569 C C . ARG A 1 71 ? 0.076 -4.400 -9.232 1.00 89.12 71 ARG A C 1
ATOM 571 O O . ARG A 1 71 ? -0.638 -4.541 -8.239 1.00 89.12 71 ARG A O 1
ATOM 578 N N . ARG A 1 72 ? -0.109 -3.421 -10.121 1.00 83.25 72 ARG A N 1
ATOM 579 C CA . ARG A 1 72 ? -1.209 -2.446 -10.024 1.00 83.25 72 ARG A CA 1
ATOM 580 C C . ARG A 1 72 ? -2.566 -3.132 -10.109 1.00 83.25 72 ARG A C 1
ATOM 582 O O . ARG A 1 72 ? -3.400 -2.914 -9.239 1.00 83.25 72 ARG A O 1
ATOM 589 N N . GLN A 1 73 ? -2.749 -4.020 -11.082 1.00 85.44 73 GLN A N 1
ATOM 590 C CA . GLN A 1 73 ? -3.991 -4.775 -11.253 1.00 85.44 73 GLN A CA 1
ATOM 591 C C . GLN A 1 73 ? -4.278 -5.684 -10.055 1.00 85.44 73 GLN A C 1
ATOM 593 O O . GLN A 1 73 ? -5.402 -5.718 -9.562 1.00 85.44 73 GLN A O 1
ATOM 598 N N . ALA A 1 74 ? -3.271 -6.393 -9.539 1.00 86.06 74 ALA A N 1
ATOM 599 C CA . ALA A 1 74 ? -3.427 -7.228 -8.351 1.00 86.06 74 ALA A CA 1
ATOM 600 C C . ALA A 1 74 ? -3.848 -6.399 -7.128 1.00 86.06 74 ALA A C 1
ATOM 602 O O . ALA A 1 74 ? -4.738 -6.811 -6.379 1.00 86.06 74 ALA A O 1
ATOM 603 N N . ARG A 1 75 ? -3.255 -5.210 -6.959 1.00 82.88 75 ARG A N 1
ATOM 604 C CA . ARG A 1 75 ? -3.640 -4.263 -5.909 1.00 82.88 75 ARG A CA 1
ATOM 605 C C . ARG A 1 75 ? -5.083 -3.793 -6.084 1.00 82.88 75 ARG A C 1
ATOM 607 O O . ARG A 1 75 ? -5.853 -3.852 -5.133 1.00 82.88 75 ARG A O 1
ATOM 614 N N . GLU A 1 76 ? -5.470 -3.374 -7.283 1.00 82.75 76 GLU A N 1
ATOM 615 C CA . GLU A 1 76 ? -6.839 -2.930 -7.572 1.00 82.75 76 GLU A CA 1
ATOM 616 C C . GLU A 1 76 ? -7.869 -4.033 -7.326 1.00 82.75 76 GLU A C 1
ATOM 618 O O . GLU A 1 76 ? -8.891 -3.786 -6.694 1.00 82.75 76 GLU A O 1
ATOM 623 N N . LEU A 1 77 ? -7.588 -5.268 -7.750 1.00 84.00 77 LEU A N 1
ATOM 624 C CA . LEU A 1 77 ? -8.457 -6.414 -7.483 1.00 84.00 77 LEU A CA 1
ATOM 625 C C . LEU A 1 77 ? -8.605 -6.679 -5.984 1.00 84.00 77 LEU A C 1
ATOM 627 O O . LEU A 1 77 ? -9.707 -6.987 -5.530 1.00 84.00 77 LEU A O 1
ATOM 631 N N . ARG A 1 78 ? -7.520 -6.550 -5.209 1.00 80.25 78 ARG A N 1
ATOM 632 C CA . ARG A 1 78 ? -7.575 -6.687 -3.749 1.00 80.25 78 ARG A CA 1
ATOM 633 C C . ARG A 1 78 ? -8.477 -5.618 -3.132 1.00 80.25 78 ARG A C 1
ATOM 635 O O . ARG A 1 78 ? -9.369 -5.970 -2.368 1.00 80.25 78 ARG A O 1
ATOM 642 N N . LEU A 1 79 ? -8.297 -4.354 -3.515 1.00 81.31 79 LEU A N 1
ATOM 643 C CA . LEU A 1 79 ? -9.126 -3.244 -3.034 1.00 81.31 79 LEU A CA 1
ATOM 644 C C . LEU A 1 79 ? -10.594 -3.399 -3.447 1.00 81.31 79 LEU A C 1
ATOM 646 O O . LEU A 1 79 ? -11.485 -3.157 -2.643 1.00 81.31 79 LEU A O 1
ATOM 650 N N . ASN A 1 80 ? -10.864 -3.857 -4.670 1.00 80.75 80 ASN A N 1
ATOM 651 C CA . ASN A 1 80 ? -12.230 -4.070 -5.144 1.00 80.75 80 ASN A CA 1
ATOM 652 C C . ASN A 1 80 ? -12.931 -5.210 -4.398 1.00 80.75 80 ASN A C 1
ATOM 654 O O . ASN A 1 80 ? -14.116 -5.091 -4.109 1.00 80.75 80 ASN A O 1
ATOM 658 N N . ARG A 1 81 ? -12.221 -6.292 -4.045 1.00 84.12 81 ARG A N 1
ATOM 659 C CA . ARG A 1 81 ? -12.779 -7.329 -3.157 1.00 84.12 81 ARG A CA 1
ATOM 660 C C . ARG A 1 81 ? -13.081 -6.771 -1.772 1.00 84.12 81 ARG A C 1
ATOM 662 O O . ARG A 1 81 ? -14.111 -7.103 -1.206 1.00 84.12 81 ARG A O 1
ATOM 669 N N . LEU A 1 82 ? -12.207 -5.912 -1.252 1.00 85.19 82 LEU A N 1
ATOM 670 C CA . LEU A 1 82 ? -12.406 -5.271 0.044 1.00 85.19 82 LEU A CA 1
ATOM 671 C C . LEU A 1 82 ? -13.626 -4.341 0.050 1.00 85.19 82 LEU A C 1
ATOM 673 O O . LEU A 1 82 ? -14.362 -4.291 1.026 1.00 85.19 82 LEU A O 1
ATOM 677 N N . ALA A 1 83 ? -13.868 -3.656 -1.067 1.00 81.00 83 ALA A N 1
ATOM 678 C CA . ALA A 1 83 ? -15.013 -2.770 -1.247 1.00 81.00 83 ALA A CA 1
ATOM 679 C C . ALA A 1 83 ? -16.363 -3.495 -1.286 1.00 81.00 83 ALA A C 1
ATOM 681 O O . ALA A 1 83 ? -17.386 -2.878 -1.008 1.00 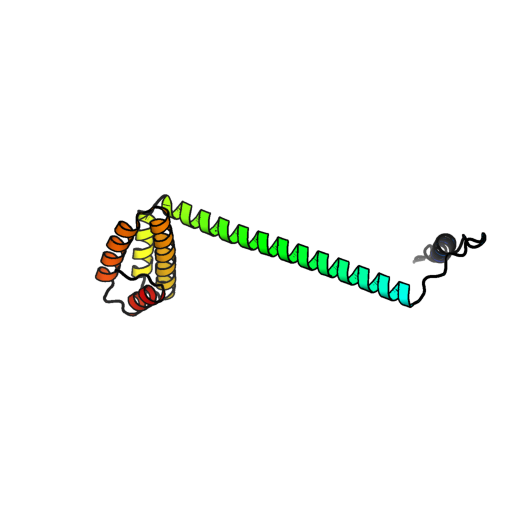81.00 83 ALA A O 1
ATOM 682 N N . GLN A 1 84 ? -16.381 -4.785 -1.633 1.00 86.31 84 GLN A N 1
ATOM 683 C CA . GLN A 1 84 ? -17.618 -5.572 -1.649 1.00 86.31 84 GLN A CA 1
ATOM 684 C C . GLN A 1 84 ? -18.152 -5.837 -0.241 1.00 86.31 84 GLN A C 1
ATOM 686 O O . GLN A 1 84 ? -19.364 -5.943 -0.075 1.00 86.31 84 GLN A O 1
ATOM 691 N N . ASP A 1 85 ? -17.265 -5.942 0.751 1.00 87.75 85 ASP A N 1
ATOM 692 C CA . ASP A 1 85 ? -17.632 -6.223 2.136 1.00 87.75 85 ASP A CA 1
ATOM 693 C C . ASP A 1 85 ? -16.683 -5.504 3.105 1.00 87.75 85 ASP A C 1
ATOM 695 O O . ASP A 1 85 ? -15.720 -6.062 3.642 1.00 87.75 85 ASP A O 1
ATOM 699 N N . LEU A 1 86 ? -16.957 -4.212 3.293 1.00 87.25 86 LEU A N 1
ATOM 700 C CA . LEU A 1 86 ? -16.202 -3.369 4.214 1.00 87.25 86 LEU A CA 1
ATOM 701 C C . LEU A 1 86 ? -16.334 -3.861 5.658 1.00 87.25 86 LEU A C 1
ATOM 703 O O . LEU A 1 86 ? -15.368 -3.782 6.412 1.00 87.25 86 LEU A O 1
ATOM 707 N N . ASP A 1 87 ? -17.495 -4.375 6.061 1.00 88.88 87 ASP A N 1
ATOM 708 C CA . ASP A 1 87 ? -17.709 -4.821 7.437 1.00 88.88 87 ASP A CA 1
ATOM 709 C C . ASP A 1 87 ? -16.891 -6.071 7.761 1.00 88.88 87 ASP A C 1
ATOM 711 O O . ASP A 1 87 ? -16.183 -6.074 8.771 1.00 88.88 87 ASP A O 1
ATOM 715 N N . ALA A 1 88 ? -16.855 -7.061 6.863 1.00 89.56 88 ALA A N 1
ATOM 716 C CA . ALA A 1 88 ? -15.977 -8.218 7.025 1.00 89.56 88 ALA A CA 1
ATOM 717 C C . ALA A 1 88 ? -14.494 -7.817 7.082 1.00 89.56 88 ALA A C 1
ATOM 719 O O . ALA A 1 88 ? -13.717 -8.399 7.842 1.00 89.56 88 ALA A O 1
ATOM 720 N N . ALA A 1 89 ? -14.082 -6.801 6.318 1.00 90.75 89 ALA A N 1
ATOM 721 C CA . ALA A 1 89 ? -12.721 -6.277 6.389 1.00 90.75 89 ALA A CA 1
ATOM 722 C C . ALA A 1 89 ? -12.384 -5.712 7.776 1.00 90.75 89 ALA A C 1
ATOM 724 O O . ALA A 1 89 ? -11.323 -6.006 8.333 1.00 90.75 89 ALA A O 1
ATOM 725 N N . TRP A 1 90 ? -13.293 -4.926 8.353 1.00 93.56 90 TRP A N 1
ATOM 726 C CA . TRP A 1 90 ? -13.136 -4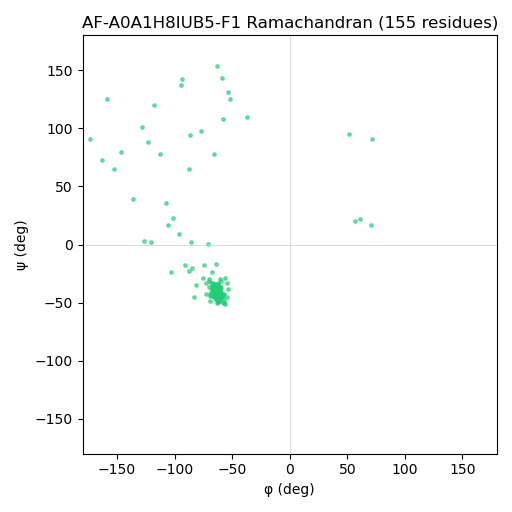.389 9.703 1.00 93.56 90 TRP A CA 1
ATOM 727 C C . TRP A 1 90 ? -13.145 -5.486 10.777 1.00 93.56 90 TRP A C 1
ATOM 729 O O . TRP A 1 90 ? -12.376 -5.397 11.735 1.00 93.56 90 TRP A O 1
ATOM 739 N N . ASP A 1 91 ? -13.931 -6.548 10.603 1.00 92.25 91 ASP A N 1
ATOM 740 C CA . ASP A 1 91 ? -13.931 -7.700 11.514 1.00 92.25 91 ASP A CA 1
ATOM 741 C C . ASP A 1 91 ? -12.596 -8.458 11.493 1.00 92.25 91 ASP A C 1
ATOM 743 O O . ASP A 1 91 ? -12.101 -8.896 12.539 1.00 92.25 91 ASP A O 1
ATOM 747 N N . VAL A 1 92 ? -11.961 -8.576 10.321 1.00 90.88 92 VAL A N 1
ATOM 748 C CA . VAL A 1 92 ? -10.608 -9.142 10.203 1.00 90.88 92 VAL A CA 1
ATOM 749 C C . VAL A 1 92 ? -9.591 -8.265 10.933 1.00 90.88 92 VAL A C 1
ATOM 751 O O . VAL A 1 92 ? -8.768 -8.800 11.677 1.00 90.88 92 VAL A O 1
ATOM 754 N N . VAL A 1 93 ? -9.672 -6.934 10.801 1.00 93.62 93 VAL A N 1
ATOM 755 C CA . VAL A 1 93 ? -8.817 -5.998 11.558 1.00 93.62 93 VAL A CA 1
ATOM 756 C C . VAL A 1 93 ? -8.962 -6.227 13.066 1.00 93.62 93 VAL A C 1
ATOM 758 O O . VAL A 1 93 ? -7.961 -6.419 13.763 1.00 93.62 93 VAL A O 1
ATOM 761 N N . GLU A 1 94 ? -10.194 -6.248 13.575 1.00 93.00 94 GLU A N 1
ATOM 762 C CA . GLU A 1 94 ? -10.475 -6.464 15.000 1.00 93.00 94 GLU A CA 1
ATOM 763 C C . GLU A 1 94 ? -9.972 -7.833 15.477 1.00 93.00 94 GLU A C 1
ATOM 765 O O . GLU A 1 94 ? -9.337 -7.939 16.532 1.00 93.00 94 GLU A O 1
ATOM 770 N N . THR A 1 95 ? -10.167 -8.878 14.669 1.00 92.44 95 THR A N 1
ATOM 771 C CA . THR A 1 95 ? -9.693 -10.236 14.965 1.00 92.44 95 THR A CA 1
ATOM 772 C C . THR A 1 95 ? -8.170 -10.281 15.054 1.00 92.44 95 THR A C 1
ATOM 774 O O . THR A 1 95 ? -7.625 -10.761 16.054 1.00 92.44 95 THR A O 1
ATOM 777 N N . SER A 1 96 ? -7.466 -9.729 14.063 1.00 91.12 96 SER A N 1
ATOM 778 C CA . SER A 1 96 ? -6.002 -9.672 14.039 1.00 91.12 96 SER A CA 1
ATOM 779 C C . SER A 1 96 ? -5.449 -8.887 15.232 1.00 91.12 96 SER A C 1
ATOM 781 O O . SER A 1 96 ? -4.525 -9.357 15.904 1.00 91.12 96 SER A O 1
ATOM 783 N N . ILE A 1 97 ? -6.063 -7.760 15.605 1.00 90.25 97 ILE A N 1
ATOM 784 C CA . ILE A 1 97 ? -5.683 -7.006 16.812 1.00 90.25 97 ILE A CA 1
ATOM 785 C C . ILE A 1 97 ? -5.998 -7.795 18.09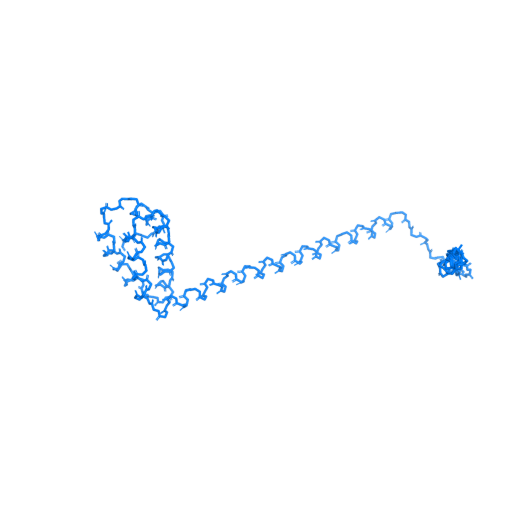8 1.00 90.25 97 ILE A C 1
ATOM 787 O O . ILE A 1 97 ? -5.263 -7.718 19.099 1.00 90.25 97 ILE A O 1
ATOM 791 N N . GLY A 1 98 ? -7.068 -8.586 18.088 1.00 88.81 98 GLY A N 1
ATOM 792 C CA . GLY A 1 98 ? -7.470 -9.472 19.175 1.00 88.81 98 GLY A CA 1
ATOM 793 C C . GLY A 1 98 ? -6.430 -10.547 19.495 1.00 88.81 98 GLY A C 1
ATOM 794 O O . GLY A 1 98 ? -6.175 -10.807 20.672 1.00 88.81 98 GLY A O 1
ATOM 795 N N . THR A 1 99 ? -5.749 -11.102 18.483 1.00 87.62 99 THR A N 1
ATOM 796 C CA . THR A 1 99 ? -4.752 -12.184 18.656 1.00 87.62 99 THR A CA 1
ATOM 797 C C . THR A 1 99 ? -3.509 -11.800 19.474 1.00 87.62 99 THR A C 1
ATOM 799 O O . THR A 1 99 ? -2.776 -12.679 19.928 1.00 87.62 99 THR A O 1
ATOM 802 N N . LYS A 1 100 ? -3.247 -10.497 19.656 1.00 83.44 100 LYS A N 1
ATOM 803 C CA . LYS A 1 100 ? -2.073 -9.931 20.353 1.00 83.44 100 LYS A CA 1
ATOM 804 C C . LYS A 1 100 ? -0.705 -10.353 19.794 1.00 83.44 100 LYS A C 1
ATOM 806 O O . LYS A 1 100 ? 0.298 -10.250 20.501 1.00 83.44 100 LYS A O 1
ATOM 811 N N . LYS A 1 101 ? -0.629 -10.814 18.543 1.00 87.38 101 LYS A N 1
ATOM 812 C CA . LYS A 1 101 ? 0.639 -11.197 17.907 1.00 87.38 101 LYS A CA 1
ATOM 813 C C . LYS A 1 101 ? 1.209 -10.025 17.101 1.00 87.38 101 LYS A C 1
ATOM 815 O O . LYS A 1 101 ? 0.466 -9.411 16.344 1.00 87.38 101 LYS A O 1
ATOM 820 N N . PRO A 1 102 ? 2.527 -9.758 17.163 1.00 86.31 102 PRO A N 1
ATOM 821 C CA . PRO A 1 102 ? 3.142 -8.687 16.380 1.00 86.31 102 PRO A CA 1
ATOM 822 C C . PRO A 1 102 ? 2.852 -8.787 14.878 1.00 86.31 102 PRO A C 1
ATOM 824 O O . PRO A 1 102 ? 2.457 -7.804 14.276 1.00 86.31 102 PRO A O 1
ATOM 827 N N . ARG A 1 103 ? 2.962 -9.976 14.274 1.00 89.62 103 ARG A N 1
ATOM 828 C CA . ARG A 1 103 ? 2.671 -10.149 12.838 1.00 89.62 103 ARG A CA 1
ATOM 829 C C . ARG A 1 103 ? 1.222 -9.825 12.469 1.00 89.62 103 ARG A C 1
ATOM 831 O O . ARG A 1 103 ? 0.962 -9.322 11.387 1.00 89.62 103 ARG A O 1
ATOM 838 N N . GLU A 1 104 ? 0.293 -10.093 13.378 1.00 90.62 104 GLU A N 1
ATOM 839 C CA . GLU A 1 104 ? -1.130 -9.821 13.166 1.00 90.62 104 GLU A CA 1
ATOM 840 C C . GLU A 1 104 ? -1.428 -8.324 13.289 1.00 90.62 104 GLU A C 1
ATOM 842 O O . GLU A 1 104 ? -2.309 -7.809 12.614 1.00 90.62 104 GLU A O 1
ATOM 847 N N . TYR A 1 105 ? -0.649 -7.587 14.087 1.00 91.44 105 TYR A N 1
ATOM 848 C CA . TYR A 1 105 ? -0.726 -6.126 14.093 1.00 91.44 105 TYR A CA 1
ATOM 849 C C . TYR A 1 105 ? -0.226 -5.529 12.779 1.00 91.44 105 TYR A C 1
ATOM 851 O O . TYR A 1 105 ? -0.828 -4.577 12.300 1.00 91.44 105 TYR A O 1
ATOM 859 N N . ASP A 1 106 ? 0.834 -6.087 12.185 1.00 90.00 106 ASP A N 1
ATOM 860 C CA . ASP A 1 106 ? 1.296 -5.650 10.859 1.00 90.00 106 ASP A CA 1
ATOM 861 C C . ASP A 1 106 ? 0.215 -5.884 9.799 1.00 90.00 106 ASP A C 1
ATOM 863 O O . ASP A 1 106 ? -0.101 -4.974 9.038 1.00 90.00 106 ASP A O 1
ATOM 867 N N . LEU A 1 107 ? -0.418 -7.063 9.816 1.00 90.69 107 LEU A N 1
ATOM 868 C CA . LEU A 1 107 ? -1.533 -7.381 8.924 1.00 90.69 107 LEU A CA 1
ATOM 869 C C . LEU A 1 107 ? -2.720 -6.423 9.114 1.00 90.69 107 LEU A C 1
ATOM 871 O O . LEU A 1 107 ? -3.286 -5.942 8.135 1.00 90.69 107 LEU A O 1
ATOM 875 N N . ALA A 1 108 ? -3.083 -6.120 10.363 1.00 93.00 108 ALA A N 1
ATOM 876 C CA . ALA A 1 108 ? -4.164 -5.186 10.666 1.00 93.00 108 ALA A CA 1
ATOM 877 C C . ALA A 1 108 ? -3.862 -3.769 10.150 1.00 93.00 108 ALA A C 1
ATOM 879 O O . ALA A 1 108 ? -4.738 -3.121 9.586 1.00 93.00 108 ALA A O 1
ATOM 880 N N . VAL A 1 109 ? -2.622 -3.298 10.312 1.00 93.75 109 VAL A N 1
ATOM 881 C CA . VAL A 1 109 ? -2.180 -1.984 9.819 1.00 93.75 109 VAL A CA 1
ATOM 882 C C . VAL A 1 109 ? -2.198 -1.938 8.289 1.00 93.75 109 VAL A C 1
ATOM 884 O O . VAL A 1 109 ? -2.671 -0.958 7.720 1.00 93.75 109 VAL A O 1
ATOM 887 N N . GLU A 1 110 ? -1.745 -3.001 7.620 1.00 91.81 110 GLU A N 1
ATOM 888 C CA . GLU A 1 110 ? -1.802 -3.116 6.157 1.00 91.81 110 GLU A CA 1
ATOM 889 C C . GLU A 1 110 ? -3.250 -3.050 5.648 1.00 91.81 110 GLU A C 1
ATOM 891 O O . GLU A 1 110 ? -3.558 -2.284 4.735 1.00 91.81 110 GLU A O 1
ATOM 896 N N . LEU A 1 111 ? -4.155 -3.798 6.286 1.00 91.94 111 LEU A N 1
ATOM 897 C CA . LEU A 1 111 ? -5.569 -3.832 5.919 1.00 91.94 111 LEU A CA 1
ATOM 898 C C . LEU A 1 111 ? -6.263 -2.482 6.157 1.00 91.94 111 LEU A C 1
ATOM 900 O O . LEU A 1 111 ? -7.050 -2.040 5.323 1.00 91.94 111 LEU A O 1
ATOM 904 N N . LEU A 1 112 ? -5.935 -1.791 7.252 1.00 94.12 112 LEU A N 1
ATOM 905 C CA . LEU A 1 112 ? -6.413 -0.430 7.511 1.00 94.12 112 LEU A CA 1
ATOM 906 C C . LEU A 1 112 ? -5.895 0.579 6.479 1.00 94.12 112 LEU A C 1
ATOM 908 O O . LEU A 1 112 ? -6.633 1.485 6.101 1.00 94.12 112 LEU A O 1
ATOM 912 N N . GLY A 1 113 ? -4.661 0.419 5.996 1.00 92.31 113 GLY A N 1
ATOM 913 C CA . GLY A 1 113 ? -4.116 1.237 4.910 1.00 92.31 113 GLY A CA 1
ATOM 914 C C . GLY A 1 113 ? -4.875 1.048 3.594 1.00 92.31 113 GLY A C 1
ATOM 915 O O . GLY A 1 113 ? -5.195 2.025 2.914 1.00 92.31 113 GLY A O 1
ATOM 916 N N . ASP A 1 114 ? -5.225 -0.195 3.262 1.00 90.62 114 ASP A N 1
ATOM 917 C CA . ASP A 1 114 ? -6.050 -0.508 2.092 1.00 90.62 114 ASP A CA 1
ATOM 918 C C . ASP A 1 114 ? -7.472 0.064 2.220 1.00 90.62 114 ASP A C 1
ATOM 920 O O . ASP A 1 114 ? -7.979 0.666 1.270 1.00 90.62 114 ASP A O 1
ATOM 924 N N . LEU A 1 115 ? -8.090 -0.050 3.402 1.00 92.12 115 LEU A N 1
ATOM 925 C CA . LEU A 1 115 ? -9.394 0.557 3.695 1.00 92.12 115 LEU A CA 1
ATOM 926 C C . LEU A 1 115 ? -9.352 2.088 3.615 1.00 92.12 115 LEU A C 1
ATOM 928 O O . LEU A 1 115 ? -10.282 2.690 3.083 1.00 92.12 115 LEU A O 1
ATOM 932 N N . HIS A 1 116 ? -8.276 2.721 4.086 1.00 91.75 116 HIS A N 1
ATOM 933 C CA . HIS A 1 116 ? -8.099 4.168 3.975 1.00 91.75 116 HIS A CA 1
ATOM 934 C C . HIS A 1 116 ? -8.000 4.606 2.509 1.00 91.75 116 HIS A C 1
ATOM 936 O O . HIS A 1 116 ? -8.698 5.525 2.085 1.00 91.75 116 HIS A O 1
ATOM 942 N N . ALA A 1 117 ? -7.183 3.914 1.708 1.00 89.75 117 ALA A N 1
ATOM 943 C CA . ALA A 1 117 ? -7.048 4.196 0.280 1.00 89.75 117 ALA A CA 1
ATOM 944 C C . ALA A 1 117 ? -8.382 4.038 -0.467 1.00 89.75 117 ALA A C 1
ATOM 946 O O . ALA A 1 117 ? -8.685 4.819 -1.369 1.00 89.75 117 ALA A O 1
ATOM 947 N N . LEU A 1 118 ? -9.180 3.044 -0.078 1.00 89.25 118 LEU A N 1
ATOM 948 C CA . LEU A 1 118 ? -10.518 2.836 -0.611 1.00 89.25 118 LEU A CA 1
ATOM 949 C C . LEU A 1 118 ? -11.483 3.959 -0.197 1.00 89.25 118 LEU A C 1
ATOM 951 O O . LEU A 1 118 ? -12.185 4.502 -1.045 1.00 89.25 118 LEU A O 1
ATOM 955 N N . ALA A 1 119 ? -11.462 4.371 1.072 1.00 89.31 119 ALA A N 1
ATOM 956 C CA . ALA A 1 119 ? -12.301 5.458 1.570 1.00 89.31 119 ALA A CA 1
ATOM 957 C C . ALA A 1 119 ? -11.982 6.803 0.895 1.00 89.31 119 ALA A C 1
ATOM 959 O O . ALA A 1 119 ? -12.893 7.582 0.629 1.00 89.31 119 ALA A O 1
ATOM 960 N N . LEU A 1 120 ? -10.707 7.063 0.582 1.00 88.88 120 LEU A N 1
ATOM 961 C CA . LEU A 1 120 ? -10.295 8.234 -0.199 1.00 88.88 120 LEU A CA 1
ATOM 962 C C . LEU A 1 120 ? -10.800 8.170 -1.645 1.00 88.88 120 LEU A C 1
ATOM 964 O O . LEU A 1 120 ? -11.243 9.185 -2.173 1.00 88.88 120 LEU A O 1
ATOM 968 N N . ARG A 1 121 ? -10.745 6.991 -2.282 1.00 87.06 121 ARG A N 1
ATOM 969 C CA . ARG A 1 121 ? -11.230 6.791 -3.657 1.00 87.06 121 ARG A CA 1
ATOM 970 C C . ARG A 1 121 ? -12.736 7.007 -3.769 1.00 87.06 121 ARG A C 1
ATOM 972 O O . ARG A 1 121 ? -13.189 7.587 -4.749 1.00 87.06 121 ARG A O 1
ATOM 979 N N . ASP A 1 122 ? -13.479 6.534 -2.777 1.00 86.62 122 ASP A N 1
ATOM 980 C CA . ASP A 1 122 ? -14.937 6.519 -2.810 1.00 86.62 122 ASP A CA 1
ATOM 981 C C . ASP A 1 122 ? -15.548 7.742 -2.084 1.00 86.62 122 ASP A C 1
ATOM 983 O O . ASP A 1 122 ? -16.750 7.763 -1.863 1.00 86.62 122 ASP A O 1
ATOM 987 N N . GLU A 1 123 ? -14.750 8.746 -1.690 1.00 86.62 123 GLU A N 1
ATOM 988 C CA . GLU A 1 123 ? -15.171 9.965 -0.956 1.00 86.62 123 GLU A CA 1
ATOM 989 C C . GLU A 1 123 ? -15.801 9.716 0.437 1.00 86.62 123 GLU A C 1
ATOM 991 O O . GLU A 1 123 ? -16.464 10.575 1.015 1.00 86.62 123 GLU A O 1
ATOM 996 N N . HIS A 1 124 ? -15.527 8.559 1.046 1.00 88.12 124 HIS A N 1
ATOM 997 C CA . HIS A 1 124 ? -16.030 8.151 2.367 1.00 88.12 124 HIS A CA 1
ATOM 998 C C . HIS A 1 124 ? -14.995 8.314 3.496 1.00 88.12 124 HIS A C 1
ATOM 1000 O O . HIS A 1 124 ? -15.091 7.665 4.543 1.00 88.12 124 HIS A O 1
ATOM 1006 N N . ALA A 1 125 ? -14.002 9.190 3.317 1.00 87.56 125 ALA A N 1
ATOM 1007 C CA . ALA A 1 125 ? -12.910 9.393 4.274 1.00 87.56 125 ALA A CA 1
ATOM 1008 C C . ALA A 1 125 ? -13.402 9.702 5.702 1.00 87.56 125 ALA A C 1
ATOM 1010 O O . ALA A 1 125 ? -12.867 9.163 6.665 1.00 87.56 125 ALA A O 1
ATOM 1011 N N . GLY A 1 126 ? -14.478 10.485 5.853 1.00 8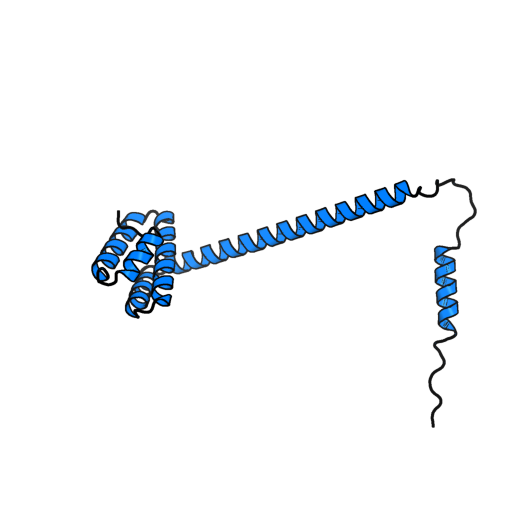8.19 126 GLY A N 1
ATOM 1012 C CA . GLY A 1 126 ? -15.039 10.811 7.171 1.00 88.19 126 GLY A CA 1
ATOM 1013 C C . GLY A 1 126 ? -15.569 9.592 7.938 1.00 88.19 126 GLY A C 1
ATOM 1014 O O . GLY A 1 126 ? -15.326 9.467 9.137 1.00 88.19 126 GLY A O 1
ATOM 1015 N N . ALA A 1 127 ? -16.243 8.660 7.254 1.00 89.44 127 ALA A N 1
ATOM 1016 C CA . ALA A 1 127 ? -16.738 7.427 7.873 1.00 89.44 127 ALA A CA 1
ATOM 1017 C C . ALA A 1 127 ? -15.580 6.506 8.291 1.00 89.44 127 ALA A C 1
ATOM 1019 O O . ALA A 1 127 ? -15.624 5.886 9.358 1.00 89.44 127 ALA A O 1
ATOM 1020 N N . PHE A 1 128 ? -14.516 6.461 7.482 1.00 92.19 128 PHE A N 1
ATOM 1021 C CA . PHE A 1 128 ? -13.289 5.751 7.830 1.00 92.19 128 PHE A CA 1
ATOM 1022 C C . PHE A 1 128 ? -12.632 6.344 9.081 1.00 92.19 128 PHE A C 1
ATOM 1024 O O . PHE A 1 128 ? -12.355 5.598 10.020 1.00 92.19 128 PHE A O 1
ATOM 1031 N N . THR A 1 129 ? -12.445 7.668 9.135 1.00 92.12 129 THR A N 1
ATOM 1032 C CA . THR A 1 129 ? -11.840 8.342 10.293 1.00 92.12 129 THR A CA 1
ATOM 1033 C C . THR A 1 129 ? -12.638 8.079 11.564 1.00 92.12 129 THR A C 1
ATOM 1035 O O . THR A 1 129 ? -12.053 7.695 12.571 1.00 92.12 129 THR A O 1
ATOM 1038 N N . GLN A 1 130 ? -13.972 8.176 11.522 1.00 93.12 130 GLN A N 1
ATOM 1039 C CA . GLN A 1 130 ? -14.823 7.870 12.681 1.00 93.12 130 GLN A CA 1
ATOM 1040 C C . GLN A 1 130 ? -14.609 6.441 13.200 1.00 93.12 130 GLN A C 1
ATOM 1042 O O . GLN A 1 130 ? -14.430 6.229 14.402 1.00 93.12 130 GLN A O 1
ATOM 1047 N N . ARG A 1 131 ? -14.581 5.450 12.299 1.00 94.00 131 ARG A N 1
ATOM 1048 C CA . ARG A 1 131 ? -14.384 4.043 12.678 1.00 94.00 131 ARG A CA 1
ATOM 1049 C C . ARG A 1 131 ? -12.958 3.774 13.168 1.00 94.00 131 ARG A C 1
ATOM 1051 O O . ARG A 1 131 ? -12.780 3.023 14.127 1.00 94.00 131 ARG A O 1
ATOM 1058 N N . LEU A 1 132 ? -11.955 4.428 12.577 1.00 94.12 132 LEU A N 1
ATOM 1059 C CA . LEU A 1 132 ? -10.563 4.371 13.027 1.00 94.12 132 LEU A CA 1
ATOM 1060 C C . LEU A 1 132 ? -10.394 4.976 14.429 1.00 94.12 132 LEU A C 1
ATOM 1062 O O . LEU A 1 132 ? -9.702 4.386 15.258 1.00 94.12 132 LEU A O 1
ATOM 1066 N N . THR A 1 133 ? -11.041 6.106 14.724 1.00 93.81 133 THR A N 1
ATOM 1067 C CA . THR A 1 133 ? -11.037 6.717 16.063 1.00 93.81 133 THR A CA 1
ATOM 1068 C C . THR A 1 133 ? -11.574 5.741 17.104 1.00 93.81 133 THR A C 1
ATOM 1070 O O . THR A 1 133 ? -10.882 5.446 18.079 1.00 93.81 133 THR A O 1
ATOM 1073 N N . HIS A 1 134 ? -12.741 5.143 16.848 1.00 93.69 134 HIS A N 1
ATOM 1074 C CA . HIS A 1 134 ? -13.346 4.157 17.749 1.00 93.69 134 HIS A CA 1
ATOM 1075 C C . HIS A 1 134 ? -12.448 2.928 17.969 1.00 93.69 134 HIS A C 1
ATOM 1077 O O . HIS A 1 134 ? -12.294 2.439 19.092 1.00 93.69 134 HIS A O 1
ATOM 1083 N N . LEU A 1 135 ? -11.793 2.443 16.907 1.00 93.31 135 LEU A N 1
ATOM 1084 C CA . LEU A 1 135 ? -10.823 1.347 16.996 1.00 93.31 135 LEU A CA 1
ATOM 1085 C C . LEU A 1 135 ? -9.635 1.718 17.900 1.00 93.31 135 LEU A C 1
ATOM 1087 O O . LEU A 1 135 ? -9.212 0.919 18.741 1.00 93.31 135 LEU A O 1
ATOM 1091 N N . ARG A 1 136 ? -9.091 2.931 17.747 1.00 92.88 136 ARG A N 1
ATOM 1092 C CA . ARG A 1 136 ? -7.959 3.421 18.548 1.00 92.88 136 ARG A CA 1
ATOM 1093 C C . ARG A 1 136 ? -8.332 3.568 20.019 1.00 92.88 136 ARG A C 1
ATOM 1095 O O . ARG A 1 136 ? -7.554 3.141 20.868 1.00 92.88 136 ARG A O 1
ATOM 1102 N N . GLU A 1 137 ? -9.511 4.102 20.320 1.00 92.81 137 GLU A N 1
ATOM 1103 C CA . GLU A 1 137 ? -10.021 4.227 21.691 1.00 92.81 137 GLU A CA 1
ATOM 1104 C C . GLU A 1 137 ? -10.173 2.857 22.363 1.00 92.81 137 GLU A C 1
ATOM 1106 O O . GLU A 1 137 ? -9.696 2.648 23.481 1.00 92.81 137 GLU A O 1
ATOM 1111 N N . ARG A 1 138 ? -10.751 1.880 21.652 1.00 92.56 138 ARG A N 1
ATOM 1112 C CA . ARG A 1 138 ? -10.900 0.499 22.138 1.00 92.56 138 ARG A CA 1
ATOM 1113 C C . ARG A 1 138 ? -9.555 -0.164 22.442 1.00 92.56 138 ARG A C 1
ATOM 1115 O O . ARG A 1 138 ? -9.440 -0.914 23.412 1.00 92.56 138 ARG A O 1
ATOM 1122 N N . HIS A 1 139 ? -8.535 0.108 21.629 1.00 91.12 139 HIS A N 1
ATOM 1123 C CA . HIS A 1 139 ? -7.219 -0.534 21.719 1.00 91.12 139 HIS A CA 1
ATOM 1124 C C . HIS A 1 139 ? -6.115 0.361 22.298 1.00 91.12 139 HIS A C 1
ATOM 1126 O O . HIS A 1 139 ? -4.936 0.009 22.213 1.00 91.12 139 HIS A O 1
ATOM 1132 N N . GLN A 1 140 ? -6.471 1.463 22.964 1.00 88.94 140 GLN A N 1
ATOM 1133 C CA . GLN A 1 140 ? -5.519 2.422 23.545 1.00 88.94 140 GLN A CA 1
ATOM 1134 C C . GLN A 1 140 ? -4.522 1.786 24.531 1.00 88.94 140 GLN A C 1
ATOM 1136 O O . GLN A 1 140 ? -3.373 2.211 24.629 1.00 88.94 140 GLN A O 1
ATOM 1141 N N . GLY A 1 141 ? -4.917 0.698 25.205 1.00 90.44 141 GLY A N 1
ATOM 1142 C CA . GLY A 1 141 ? -4.056 -0.071 26.112 1.00 90.44 141 GLY A CA 1
ATOM 1143 C C . GLY A 1 141 ? -2.949 -0.885 25.423 1.00 90.44 141 GLY A C 1
ATOM 1144 O O . GLY A 1 141 ? -2.200 -1.590 26.099 1.00 90.44 141 GLY A O 1
ATOM 1145 N N . LYS A 1 142 ? -2.836 -0.834 24.089 1.00 90.56 142 LYS A N 1
ATOM 1146 C CA . LYS A 1 142 ? -1.833 -1.558 23.290 1.00 90.56 142 LYS A CA 1
ATOM 1147 C C . LYS A 1 142 ? -0.854 -0.565 22.637 1.00 90.56 142 LYS A C 1
ATOM 1149 O O . LYS A 1 142 ? -0.936 -0.335 21.430 1.00 90.56 142 LYS A O 1
ATOM 1154 N N . PRO A 1 143 ? 0.136 -0.019 23.370 1.00 89.94 143 PRO A N 1
ATOM 1155 C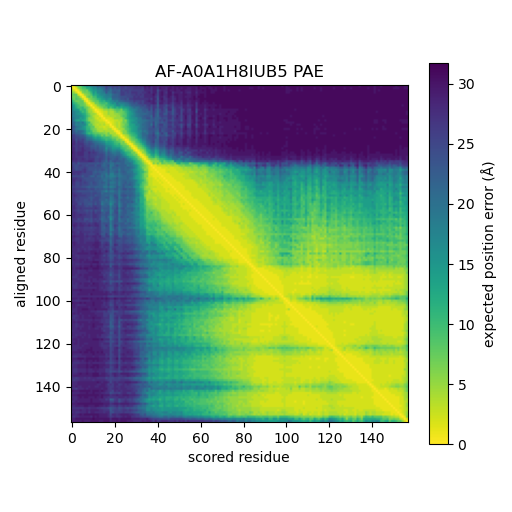 CA . PRO A 1 143 ? 1.014 1.039 22.856 1.00 89.94 143 PRO A CA 1
ATOM 1156 C C . PRO A 1 143 ? 1.809 0.628 21.608 1.00 89.94 143 PRO A C 1
ATOM 1158 O O . PRO A 1 143 ? 2.048 1.450 20.730 1.00 89.94 143 PRO A O 1
ATOM 1161 N N . SER A 1 144 ? 2.174 -0.654 21.475 1.00 90.38 144 SER A N 1
ATOM 1162 C CA . SER A 1 144 ? 2.859 -1.148 20.272 1.00 90.38 144 SER A CA 1
ATOM 1163 C C . SER A 1 144 ? 1.980 -1.100 19.018 1.00 90.3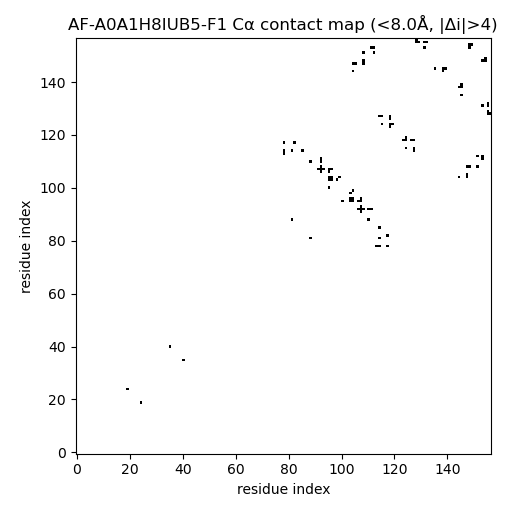8 144 SER A C 1
ATOM 1165 O O . SER A 1 144 ? 2.502 -0.817 17.943 1.00 90.38 144 SER A O 1
ATOM 1167 N N . LEU A 1 145 ? 0.670 -1.338 19.146 1.00 90.00 145 LEU A N 1
ATOM 1168 C CA . LEU A 1 145 ? -0.277 -1.190 18.040 1.00 90.00 145 LEU A CA 1
ATOM 1169 C C . LEU A 1 145 ? -0.442 0.288 17.681 1.00 90.00 145 LEU A C 1
ATOM 1171 O O . LEU A 1 145 ? -0.311 0.644 16.517 1.00 90.00 145 LEU A O 1
ATOM 1175 N N . ILE A 1 146 ? -0.665 1.146 18.684 1.00 92.88 146 ILE A N 1
ATOM 1176 C CA . ILE A 1 146 ? -0.824 2.593 18.479 1.00 92.88 146 ILE A CA 1
ATOM 1177 C C . ILE A 1 146 ? 0.398 3.185 17.774 1.00 92.88 146 ILE A C 1
ATOM 1179 O O . ILE A 1 146 ? 0.244 3.954 16.829 1.00 92.88 146 ILE A O 1
ATOM 1183 N N . LYS A 1 147 ? 1.609 2.773 18.174 1.00 92.75 147 LYS A N 1
ATOM 1184 C CA . LYS A 1 147 ? 2.840 3.180 17.495 1.00 92.75 147 LYS A CA 1
ATOM 1185 C C . LYS A 1 147 ? 2.813 2.806 16.010 1.00 92.75 147 LYS A C 1
ATOM 1187 O O . LYS A 1 147 ? 3.053 3.667 15.179 1.00 92.75 147 LYS A O 1
ATOM 1192 N N . ARG A 1 148 ? 2.470 1.560 15.669 1.00 93.75 148 ARG A N 1
ATOM 1193 C CA . ARG A 1 148 ? 2.427 1.102 14.268 1.00 93.75 148 ARG A CA 1
ATOM 1194 C C . ARG A 1 148 ? 1.370 1.826 13.438 1.00 93.75 148 ARG A C 1
ATOM 1196 O O . ARG A 1 148 ? 1.628 2.131 12.282 1.00 93.75 148 ARG A O 1
ATOM 1203 N N . LEU A 1 149 ? 0.211 2.128 14.025 1.00 92.62 149 LEU A N 1
ATOM 1204 C CA . LEU A 1 149 ? -0.816 2.939 13.365 1.00 92.62 149 LEU A CA 1
ATOM 1205 C C . LEU A 1 149 ? -0.292 4.347 13.057 1.00 92.62 149 LEU A C 1
ATOM 1207 O O . LEU A 1 149 ? -0.478 4.836 11.949 1.00 92.62 149 LEU A O 1
ATOM 1211 N N . ASN A 1 150 ? 0.405 4.976 14.007 1.00 92.56 150 ASN A N 1
ATOM 1212 C CA . ASN A 1 150 ? 1.011 6.291 13.795 1.00 92.56 150 ASN A CA 1
ATOM 1213 C C . ASN A 1 150 ? 2.134 6.241 12.745 1.00 92.56 150 ASN A C 1
ATOM 1215 O O . ASN A 1 150 ? 2.171 7.092 11.863 1.00 92.56 150 ASN A O 1
ATOM 1219 N N . ASP A 1 151 ? 3.009 5.231 12.805 1.00 92.88 151 ASP A N 1
ATOM 1220 C CA . ASP A 1 151 ? 4.101 5.030 11.840 1.00 92.88 151 ASP A CA 1
ATOM 1221 C C . ASP A 1 151 ? 3.559 4.833 10.406 1.00 92.88 151 ASP A C 1
ATOM 1223 O O . ASP A 1 151 ? 4.210 5.214 9.436 1.00 92.88 151 ASP A O 1
ATOM 1227 N N . ALA A 1 152 ? 2.349 4.278 10.269 1.00 90.81 152 ALA A N 1
ATOM 1228 C CA . ALA A 1 152 ? 1.642 4.114 8.998 1.00 90.81 152 ALA A CA 1
ATOM 1229 C C . ALA A 1 152 ? 0.815 5.345 8.566 1.00 90.81 152 ALA A C 1
ATOM 1231 O O . ALA A 1 152 ? 0.137 5.287 7.542 1.00 90.81 152 ALA A O 1
ATOM 1232 N N . GLY A 1 153 ? 0.832 6.442 9.333 1.00 90.50 153 GLY A N 1
ATOM 1233 C CA . GLY A 1 153 ? 0.035 7.642 9.048 1.00 90.50 153 GLY A CA 1
ATOM 1234 C C . GLY A 1 153 ? -1.473 7.465 9.262 1.00 90.50 153 GLY A C 1
ATOM 1235 O O . GLY A 1 153 ? -2.260 8.268 8.774 1.00 90.50 153 GLY A O 1
ATOM 1236 N N . LEU A 1 154 ? -1.893 6.420 9.984 1.00 89.19 154 LEU A N 1
ATOM 1237 C CA . LEU A 1 154 ? -3.291 6.149 10.335 1.00 89.19 154 LEU A CA 1
ATOM 1238 C C . LEU A 1 154 ? -3.651 6.876 11.639 1.00 89.19 154 LEU A C 1
ATOM 1240 O O . LEU A 1 154 ? -3.894 6.267 12.694 1.00 89.19 154 LEU A O 1
ATOM 1244 N N . THR A 1 155 ? -3.628 8.204 11.567 1.00 83.12 155 THR A N 1
ATOM 1245 C CA . THR A 1 155 ? -4.005 9.107 12.655 1.00 83.12 155 THR A CA 1
ATOM 1246 C C . THR A 1 155 ? -5.472 9.507 12.535 1.00 83.12 155 THR A C 1
ATOM 1248 O O . THR A 1 155 ? -6.000 9.674 11.441 1.00 83.12 155 THR A O 1
ATOM 1251 N N . ALA A 1 156 ? -6.140 9.626 13.679 1.00 66.12 156 ALA A N 1
ATOM 1252 C CA . ALA A 1 156 ? -7.453 10.245 13.764 1.00 66.12 156 ALA A CA 1
ATOM 1253 C C . ALA A 1 156 ? -7.233 11.753 13.934 1.00 66.12 156 ALA A C 1
ATOM 1255 O O . ALA A 1 156 ? -6.967 12.193 15.051 1.00 66.12 156 ALA A O 1
ATOM 1256 N N . GLU A 1 157 ? -7.239 12.505 12.837 1.00 55.66 157 GLU A N 1
ATOM 1257 C CA . GLU A 1 157 ? -7.341 13.973 12.851 1.00 55.66 157 GLU A CA 1
ATOM 1258 C C . GLU A 1 157 ? -8.712 14.401 12.326 1.00 55.66 157 GLU A C 1
ATOM 1260 O O . GLU A 1 157 ? -9.198 13.762 11.361 1.00 55.66 157 GLU A O 1
#

Foldseek 3Di:
DDDDDDPPPPVVVVVVVVVCCVVPPDDDDDDCPPDQDPVNVVVVVVVVVVVVVVVVVVVVVVVVVVVVVVVVVVLVVVLVVCVVCVPVLVVQLVVLVVVVDPVSLVVSLVSLLSVCVSCVVVVNNVVSLVVLVVVCVVCVVPVSSVVSCVVSVVDND

Secondary structure (DSSP, 8-state):
------SSSSHHHHHHHHHHHHHHS---S-----PPPHHHHHHHHHHHHHHHHHHHHHHHHHHHHHHHHHHHHHHHHHHHHHHH-HHHHHHHHHHHHHTT-HHHHHHHHHHHHHHHHHHHHTT-HHHHHHHHHHHHHHTTT-HHHHHHHHHTT----

Nearest PDB structures (foldseek):
  7b1u-assembly1_A  TM=3.578E-01  e=6.144E+00  Shigella flexneri

Radius of gyration: 35.14 Å; Cα contacts (8 Å, |Δi|>4): 57; chains: 1; bounding box: 57×76×88 Å

pLDDT: mean 79.67, std 18.02, range [31.34, 94.12]

Solvent-accessible surface area (backbone atoms only — not comparable to full-atom values): 9179 Å² total; per-residue (Å²): 137,88,84,78,89,84,88,70,72,76,57,62,53,53,56,50,51,51,55,49,44,76,75,62,66,83,86,86,76,95,67,92,68,76,73,77,48,73,65,55,54,50,50,53,49,49,52,52,49,52,54,49,53,51,50,53,50,52,51,51,51,51,52,52,52,49,53,53,49,52,52,50,51,54,50,50,52,52,50,54,57,42,66,75,40,56,65,63,51,51,50,50,34,52,49,28,55,67,69,74,40,72,72,32,40,51,52,26,48,52,50,49,52,50,51,48,55,48,20,58,73,70,74,40,44,69,63,49,42,54,53,49,41,53,52,47,65,76,45,59,91,38,61,73,55,54,49,52,31,51,78,70,68,63,67,74,125

Organism: NCBI:txid46177